Protein AF-A0A1F8TFE2-F1 (afdb_monomer_lite)

Sequence (82 aa):
MTLTMLDGGRYTLKVRGLLFQGTWTLAQHEATFNLTEGGICIDKLGTYEWAFDGQSLTFTLVQDDCLTRTVDWPSGPWIIQP

Radius of gyration: 11.69 Å; chains: 1; bounding box: 24×22×30 Å

Secondary structure (DSSP, 8-state):
-EEEEETTTEEEEEETTEEEEEEEEEETTEEEEEEEESSTTTT-EEEEEEEE-SS-EEEEEEEES-GGGGGTS-S--B----

Foldseek 3Di:
DAWEQDPPQKIWDAFPNWIWIWGWDDDPQKIKTATCDTDPQHRWIWIWGWDDPPAWIFTHTDDTPDPVCCVRDDRDTHDHDD

Structure (mmCIF, N/CA/C/O backbone):
data_AF-A0A1F8TFE2-F1
#
_entry.id   AF-A0A1F8TFE2-F1
#
loop_
_atom_site.group_PDB
_atom_site.id
_atom_site.type_symbol
_atom_site.label_atom_id
_atom_site.label_alt_id
_atom_site.label_comp_id
_atom_site.label_asym_id
_atom_site.label_entity_id
_atom_site.label_seq_id
_atom_site.pdbx_PDB_ins_code
_atom_site.Cartn_x
_atom_site.Cartn_y
_atom_site.Cartn_z
_atom_site.occupancy
_atom_site.B_iso_or_equiv
_atom_site.auth_seq_id
_atom_site.auth_comp_id
_atom_site.auth_asym_id
_atom_site.auth_atom_id
_atom_site.pdbx_PDB_model_num
ATOM 1 N N . MET A 1 1 ? 3.789 -12.186 0.124 1.00 72.38 1 MET A N 1
ATOM 2 C CA . MET A 1 1 ? 3.788 -10.721 -0.044 1.00 72.38 1 MET A CA 1
ATOM 3 C C . MET A 1 1 ? 3.889 -10.117 1.339 1.00 72.38 1 MET A C 1
ATOM 5 O O . MET A 1 1 ? 3.347 -10.717 2.257 1.00 72.38 1 MET A O 1
ATOM 9 N N . THR A 1 2 ? 4.590 -9.002 1.499 1.00 76.94 2 THR A N 1
ATOM 10 C CA . THR A 1 2 ? 4.716 -8.323 2.798 1.00 76.94 2 THR A CA 1
ATOM 11 C C . THR A 1 2 ? 4.493 -6.837 2.583 1.00 76.94 2 THR A C 1
ATOM 13 O O . THR A 1 2 ? 5.185 -6.259 1.749 1.00 76.94 2 THR A O 1
ATOM 16 N N . LEU A 1 3 ? 3.533 -6.252 3.300 1.00 78.69 3 LEU A N 1
ATOM 17 C CA . LEU A 1 3 ? 3.312 -4.810 3.376 1.00 78.69 3 LEU A CA 1
ATOM 18 C C . LEU A 1 3 ? 3.786 -4.333 4.741 1.00 78.69 3 LEU A C 1
ATOM 20 O O . LEU A 1 3 ? 3.358 -4.862 5.763 1.00 78.69 3 LEU A O 1
ATOM 24 N N . THR A 1 4 ? 4.646 -3.328 4.747 1.00 82.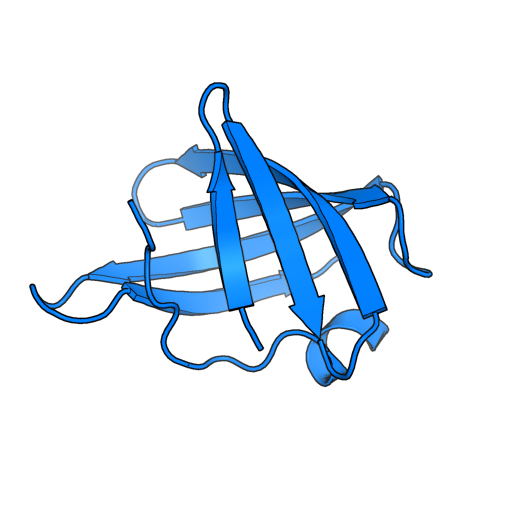19 4 THR A N 1
ATOM 25 C CA . THR A 1 4 ? 5.120 -2.683 5.965 1.00 82.19 4 THR A CA 1
ATOM 26 C C . THR A 1 4 ? 4.716 -1.224 5.904 1.00 82.19 4 THR A C 1
ATOM 28 O O . THR A 1 4 ? 5.204 -0.482 5.048 1.00 82.19 4 THR A O 1
ATOM 31 N N . MET A 1 5 ? 3.824 -0.828 6.805 1.00 78.88 5 MET A N 1
ATOM 32 C CA . MET A 1 5 ? 3.430 0.564 6.991 1.00 78.88 5 MET A CA 1
ATOM 33 C C . MET A 1 5 ? 4.478 1.227 7.876 1.00 78.88 5 MET A C 1
ATOM 35 O O . MET A 1 5 ? 4.771 0.745 8.963 1.00 78.88 5 MET A O 1
ATOM 39 N N . LEU A 1 6 ? 5.084 2.295 7.379 1.00 77.75 6 LEU A N 1
ATOM 40 C CA . LEU A 1 6 ? 6.129 3.040 8.062 1.00 77.75 6 LEU A CA 1
ATOM 41 C C . LEU A 1 6 ? 5.560 4.352 8.601 1.00 77.75 6 LEU A C 1
ATOM 43 O O . LEU A 1 6 ? 4.636 4.932 8.015 1.00 77.75 6 LEU A O 1
ATOM 47 N N . ASP A 1 7 ? 6.190 4.866 9.654 1.00 73.56 7 ASP A N 1
ATOM 48 C CA . ASP A 1 7 ? 5.905 6.199 10.177 1.00 73.56 7 ASP A CA 1
ATOM 49 C C . ASP A 1 7 ? 5.962 7.269 9.075 1.00 73.56 7 ASP A C 1
ATOM 51 O O . ASP A 1 7 ? 6.759 7.204 8.128 1.00 73.56 7 ASP A O 1
ATOM 55 N N . GLY A 1 8 ? 5.092 8.273 9.211 1.00 79.50 8 GLY A N 1
ATOM 56 C CA . GLY A 1 8 ? 4.993 9.385 8.265 1.00 79.50 8 GLY A CA 1
ATOM 57 C C . GLY A 1 8 ? 4.222 9.066 6.980 1.00 79.50 8 GLY A C 1
ATOM 58 O O . GLY A 1 8 ? 4.429 9.745 5.978 1.00 79.50 8 GLY A O 1
ATOM 59 N N . GLY A 1 9 ? 3.352 8.048 6.985 1.00 84.56 9 GLY A N 1
ATOM 60 C CA . GLY A 1 9 ? 2.474 7.750 5.847 1.00 84.56 9 GLY A CA 1
ATOM 61 C C . GLY A 1 9 ? 3.216 7.144 4.659 1.00 84.56 9 GLY A C 1
ATOM 62 O O . GLY A 1 9 ? 2.860 7.391 3.510 1.00 84.56 9 GLY A O 1
ATOM 63 N N . ARG A 1 10 ? 4.277 6.375 4.914 1.00 89.06 10 ARG A N 1
ATOM 64 C CA . ARG A 1 10 ? 5.008 5.631 3.879 1.00 89.06 10 ARG A CA 1
ATOM 65 C C . ARG A 1 10 ? 4.722 4.146 4.001 1.00 89.06 10 ARG A C 1
ATOM 67 O O . ARG A 1 10 ? 4.354 3.670 5.071 1.00 89.06 10 ARG A O 1
ATOM 74 N N . TYR A 1 11 ? 4.918 3.403 2.924 1.00 87.31 11 TYR A N 1
ATOM 75 C CA . TYR A 1 11 ? 4.865 1.949 2.960 1.00 87.31 11 TYR A CA 1
ATOM 76 C C . TYR A 1 11 ? 5.980 1.337 2.119 1.00 87.31 11 TYR A C 1
ATOM 78 O O . TYR A 1 11 ? 6.472 1.937 1.160 1.00 87.31 11 TYR A O 1
ATOM 86 N N . THR A 1 12 ? 6.359 0.115 2.476 1.00 87.56 12 THR A N 1
ATOM 87 C CA . THR A 1 12 ? 7.123 -0.765 1.593 1.00 87.56 12 THR A CA 1
ATOM 88 C C . THR A 1 12 ? 6.328 -2.024 1.328 1.00 87.56 12 THR A C 1
ATOM 90 O O . THR A 1 12 ? 5.598 -2.513 2.190 1.00 87.56 12 THR A O 1
ATOM 93 N N . LEU A 1 13 ? 6.457 -2.538 0.116 1.00 83.25 13 LEU A N 1
ATOM 94 C CA . LEU A 1 13 ? 5.739 -3.705 -0.331 1.00 83.25 13 LEU A CA 1
ATOM 95 C C . LEU A 1 13 ? 6.686 -4.657 -1.050 1.00 83.25 13 LEU A C 1
ATOM 97 O O . LEU A 1 13 ? 7.365 -4.277 -1.999 1.00 83.25 13 LEU A O 1
ATOM 101 N N . LYS A 1 14 ? 6.705 -5.918 -0.617 1.00 83.31 14 LYS A N 1
ATOM 102 C CA . LYS A 1 14 ? 7.521 -6.971 -1.221 1.00 83.31 14 LYS A CA 1
ATOM 103 C C . LYS A 1 14 ? 6.651 -8.036 -1.878 1.00 83.31 14 LYS A C 1
ATOM 105 O O . LYS A 1 14 ? 5.969 -8.799 -1.186 1.00 83.31 14 LYS A O 1
ATOM 110 N N . VAL A 1 15 ? 6.720 -8.144 -3.205 1.00 78.19 15 VAL A N 1
ATOM 111 C CA . VAL A 1 15 ? 5.990 -9.147 -4.006 1.00 78.19 15 VAL A CA 1
ATOM 112 C C . VAL A 1 15 ? 6.991 -9.942 -4.824 1.00 78.19 15 VAL A C 1
ATOM 114 O O . VAL A 1 15 ? 7.729 -9.375 -5.617 1.00 78.19 15 VAL A O 1
ATOM 117 N N . ARG A 1 16 ? 7.043 -11.266 -4.625 1.00 82.19 16 ARG A N 1
ATOM 118 C CA . ARG A 1 16 ? 7.897 -12.176 -5.419 1.00 82.19 16 ARG A CA 1
ATOM 119 C C . ARG A 1 16 ? 9.372 -11.732 -5.526 1.00 82.19 16 ARG A C 1
ATOM 121 O O . ARG A 1 16 ? 10.024 -11.973 -6.531 1.00 82.19 16 ARG A O 1
ATOM 128 N N . GLY A 1 17 ? 9.901 -11.087 -4.483 1.00 80.00 17 GLY A N 1
ATOM 129 C CA . GLY A 1 17 ? 11.282 -10.588 -4.445 1.00 80.00 17 GLY A CA 1
ATOM 130 C C . GLY A 1 17 ? 11.474 -9.158 -4.961 1.00 80.00 17 GLY A C 1
ATOM 131 O O . GLY A 1 17 ? 12.521 -8.580 -4.690 1.00 80.00 17 GLY A O 1
ATOM 132 N N . LEU A 1 18 ? 10.469 -8.566 -5.610 1.00 82.62 18 LEU A N 1
ATOM 133 C CA . LEU A 1 18 ? 10.454 -7.153 -5.990 1.00 82.62 18 LEU A CA 1
ATOM 134 C C . LEU A 1 18 ? 10.084 -6.281 -4.791 1.00 82.62 18 LEU A C 1
ATOM 136 O O . LEU A 1 18 ? 9.255 -6.684 -3.969 1.00 82.62 18 LEU A O 1
ATOM 140 N N . LEU A 1 19 ? 10.706 -5.105 -4.707 1.00 86.06 19 LEU A N 1
ATOM 141 C CA . LEU A 1 19 ? 10.445 -4.094 -3.689 1.00 86.06 19 LEU A CA 1
ATOM 142 C C . LEU A 1 19 ? 9.766 -2.889 -4.335 1.00 86.06 19 LEU A C 1
ATOM 144 O O . LEU A 1 19 ? 10.270 -2.324 -5.300 1.00 86.06 19 LEU A O 1
ATOM 148 N N . PHE A 1 20 ? 8.649 -2.499 -3.748 1.00 85.50 20 PHE A N 1
ATOM 149 C CA . PHE A 1 20 ? 7.847 -1.349 -4.116 1.00 85.50 20 PHE A CA 1
ATOM 150 C C . PHE A 1 20 ? 7.771 -0.422 -2.911 1.00 85.50 20 PHE A C 1
ATOM 152 O O . PHE A 1 20 ? 7.695 -0.890 -1.770 1.00 85.50 20 PHE A O 1
ATOM 159 N N . GLN A 1 21 ? 7.790 0.882 -3.144 1.00 89.62 21 GLN A N 1
ATOM 160 C CA . GLN A 1 21 ? 7.691 1.868 -2.073 1.00 89.62 21 GLN A CA 1
ATOM 161 C C . GLN A 1 21 ? 6.734 2.972 -2.469 1.00 89.62 21 GLN A C 1
ATOM 163 O O . GLN A 1 21 ? 6.566 3.277 -3.652 1.00 89.62 21 GLN A O 1
ATOM 168 N N . GLY A 1 22 ? 6.096 3.564 -1.472 1.00 89.88 22 GLY A N 1
ATOM 169 C CA . GLY A 1 22 ? 5.113 4.593 -1.725 1.00 89.88 22 GLY A CA 1
ATOM 170 C C . GLY A 1 22 ? 4.657 5.318 -0.480 1.00 89.88 22 GLY A C 1
ATOM 171 O O . GLY A 1 22 ? 5.152 5.090 0.628 1.00 89.88 22 GLY A O 1
ATOM 172 N N . THR A 1 23 ? 3.679 6.188 -0.680 1.00 91.31 23 THR A N 1
ATOM 173 C CA . THR A 1 23 ? 2.956 6.862 0.390 1.00 91.31 23 THR A CA 1
ATOM 174 C C . THR A 1 23 ? 1.546 6.315 0.504 1.00 91.31 23 THR A C 1
ATOM 176 O O . THR A 1 23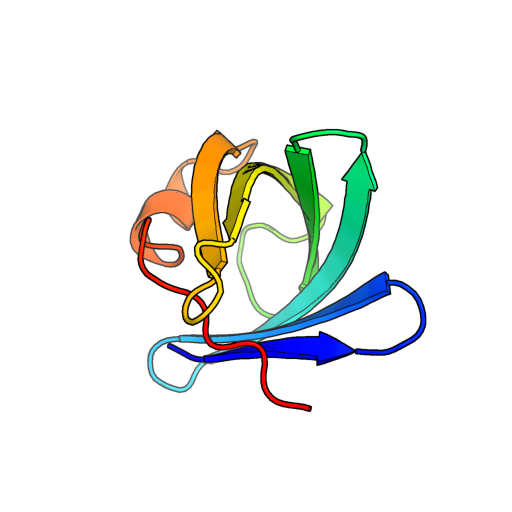 ? 0.998 5.752 -0.443 1.00 91.31 23 THR A O 1
ATOM 179 N N . TRP A 1 24 ? 0.954 6.447 1.679 1.00 88.50 24 TRP A N 1
ATOM 180 C CA . TRP A 1 24 ? -0.424 6.064 1.909 1.00 88.50 24 TRP A CA 1
ATOM 181 C C . TRP A 1 24 ? -1.110 7.060 2.832 1.00 88.50 24 TRP A C 1
ATOM 183 O O . TRP A 1 24 ? -0.480 7.712 3.668 1.00 88.50 24 TRP A O 1
ATOM 193 N N . THR A 1 25 ? -2.419 7.164 2.674 1.00 89.00 25 THR A N 1
ATOM 194 C CA . THR A 1 25 ? -3.289 7.957 3.534 1.00 89.00 25 THR A CA 1
ATOM 195 C C . THR A 1 25 ? -4.489 7.124 3.952 1.00 89.00 25 THR A C 1
ATOM 197 O O . THR A 1 25 ? -4.928 6.232 3.225 1.00 89.00 25 THR A O 1
ATOM 200 N N . LEU A 1 26 ? -5.013 7.419 5.139 1.00 85.75 26 LEU A N 1
ATOM 201 C CA . LEU A 1 26 ? -6.235 6.822 5.663 1.00 85.75 26 LEU A CA 1
ATOM 202 C C . LEU A 1 26 ? -7.316 7.895 5.726 1.00 85.75 26 LEU A C 1
ATOM 204 O O . LEU A 1 26 ? -7.110 8.943 6.342 1.00 85.75 26 LEU A O 1
ATOM 208 N N . ALA A 1 27 ? -8.468 7.629 5.125 1.00 86.38 27 ALA A N 1
ATOM 209 C CA . ALA A 1 27 ? -9.635 8.492 5.184 1.00 86.38 27 ALA A CA 1
ATOM 210 C C . ALA A 1 27 ? -10.857 7.640 5.526 1.00 86.38 27 ALA A C 1
ATOM 212 O O . ALA A 1 27 ? -11.338 6.870 4.705 1.00 86.38 27 ALA A O 1
ATOM 213 N N . GLN A 1 28 ? -11.360 7.778 6.756 1.00 86.62 28 GLN A N 1
ATOM 214 C CA . GLN A 1 28 ? -12.495 6.998 7.258 1.00 86.62 28 GLN A CA 1
ATOM 215 C C . GLN A 1 28 ? -12.309 5.485 7.037 1.00 86.62 28 GLN A C 1
ATOM 217 O O . GLN A 1 28 ? -11.579 4.847 7.793 1.00 86.62 28 GLN A O 1
ATOM 222 N N . HIS A 1 29 ? -12.994 4.909 6.048 1.00 86.56 29 HIS A N 1
ATOM 223 C CA . HIS A 1 29 ? -13.045 3.469 5.771 1.00 86.56 29 HIS A CA 1
ATOM 224 C C . HIS A 1 29 ? -12.190 3.086 4.559 1.00 86.56 29 HIS A C 1
ATOM 226 O O . HIS A 1 29 ? -12.153 1.921 4.178 1.00 86.56 29 HIS A O 1
ATOM 232 N N . GLU A 1 30 ? -11.464 4.049 3.989 1.00 89.44 30 GLU A N 1
ATOM 233 C CA . GLU A 1 30 ? -10.615 3.859 2.823 1.00 89.44 30 GLU A CA 1
ATOM 234 C C . GLU A 1 30 ? -9.148 4.159 3.140 1.00 89.44 30 GLU A C 1
ATOM 236 O O . GLU A 1 30 ? -8.809 5.089 3.878 1.00 89.44 30 GLU A O 1
ATOM 241 N N . ALA A 1 31 ? -8.265 3.367 2.545 1.00 86.69 31 ALA A N 1
ATOM 242 C CA . ALA A 1 31 ? -6.842 3.619 2.454 1.00 86.69 31 ALA A CA 1
ATOM 243 C C . ALA A 1 31 ? -6.481 3.875 0.993 1.00 86.69 31 ALA A C 1
ATOM 245 O O . ALA A 1 31 ? -6.807 3.083 0.108 1.00 86.69 31 ALA A O 1
ATOM 246 N N . THR A 1 32 ? -5.790 4.980 0.740 1.00 88.69 32 THR A N 1
ATOM 247 C CA . THR A 1 32 ? -5.276 5.307 -0.591 1.00 88.69 32 THR A CA 1
ATOM 248 C C . THR A 1 32 ? -3.772 5.152 -0.589 1.00 88.69 32 THR A C 1
ATOM 250 O O . THR A 1 32 ? -3.084 5.748 0.236 1.00 88.69 32 THR A O 1
ATOM 253 N N . PHE A 1 33 ? -3.259 4.371 -1.528 1.00 87.25 33 PHE A N 1
ATOM 254 C CA . PHE A 1 33 ? -1.839 4.141 -1.718 1.00 87.25 33 PHE A CA 1
ATOM 255 C C . PHE A 1 33 ? -1.370 4.797 -3.007 1.00 87.25 33 PHE A C 1
ATOM 257 O O . PHE A 1 33 ? -1.956 4.599 -4.069 1.00 87.25 33 PHE A O 1
ATOM 264 N N . ASN A 1 34 ? -0.265 5.523 -2.923 1.00 89.62 34 ASN A N 1
ATOM 265 C CA . ASN A 1 34 ? 0.452 6.056 -4.065 1.00 89.62 34 ASN A CA 1
ATOM 266 C C . ASN A 1 34 ? 1.805 5.357 -4.179 1.00 89.62 34 ASN A C 1
ATOM 268 O O . ASN A 1 34 ? 2.614 5.418 -3.255 1.00 89.62 34 ASN A O 1
ATOM 272 N N . LEU A 1 35 ? 2.057 4.673 -5.291 1.00 87.44 35 LEU A N 1
ATOM 273 C CA . LEU A 1 35 ? 3.357 4.058 -5.548 1.00 87.44 35 LEU A CA 1
ATOM 274 C C . LEU A 1 35 ? 4.341 5.124 -6.026 1.00 87.44 35 LEU A C 1
ATOM 276 O O . LEU A 1 35 ? 4.076 5.788 -7.019 1.00 87.44 35 LEU A O 1
ATOM 280 N N . THR A 1 36 ? 5.497 5.233 -5.386 1.00 87.75 36 THR A N 1
ATOM 281 C CA . THR A 1 36 ? 6.542 6.190 -5.778 1.00 87.75 36 THR A CA 1
ATOM 282 C C . THR A 1 36 ? 7.781 5.505 -6.353 1.00 87.75 36 THR A C 1
ATOM 284 O O . THR A 1 36 ? 8.569 6.155 -7.028 1.00 87.75 36 THR A O 1
ATOM 287 N N . GLU A 1 37 ? 7.967 4.199 -6.123 1.00 89.31 37 GLU A N 1
ATOM 288 C CA . GLU A 1 37 ? 9.146 3.460 -6.592 1.00 89.31 37 GLU A CA 1
ATOM 289 C C . GLU A 1 37 ? 8.857 1.973 -6.862 1.00 89.31 37 GLU A C 1
ATOM 291 O O . GLU A 1 37 ? 8.080 1.338 -6.148 1.00 89.31 37 GLU A O 1
ATOM 296 N N . GLY A 1 38 ? 9.540 1.398 -7.861 1.00 80.81 38 GLY A N 1
ATOM 297 C CA . GLY A 1 38 ? 9.689 -0.057 -8.009 1.00 80.81 38 GLY A CA 1
ATOM 298 C C . GLY A 1 38 ? 8.740 -0.749 -8.990 1.00 80.81 38 GLY A C 1
ATOM 299 O O . GLY A 1 38 ? 8.788 -1.971 -9.094 1.00 80.81 38 GLY A O 1
ATOM 300 N N . GLY A 1 39 ? 7.901 -0.022 -9.740 1.00 80.00 39 GLY A N 1
ATOM 301 C CA . GLY A 1 39 ? 6.944 -0.644 -10.664 1.00 80.00 39 GLY A CA 1
ATOM 302 C C . GLY A 1 39 ? 6.446 0.251 -11.797 1.00 80.00 39 GLY A C 1
ATOM 303 O O . GLY A 1 39 ? 6.719 1.443 -11.845 1.00 80.00 39 GLY A O 1
ATOM 304 N N . ILE A 1 40 ? 5.664 -0.330 -12.708 1.00 81.69 40 ILE A N 1
ATOM 305 C CA . ILE A 1 40 ? 5.086 0.363 -13.879 1.00 81.69 40 ILE A CA 1
ATOM 306 C C . ILE A 1 40 ? 3.949 1.335 -13.532 1.00 81.69 40 ILE A C 1
ATOM 308 O O . ILE A 1 40 ? 3.499 2.099 -14.378 1.00 81.69 40 ILE A O 1
ATOM 312 N N . CYS A 1 41 ? 3.485 1.303 -12.286 1.00 78.62 41 CYS A N 1
ATOM 313 C CA . CYS A 1 41 ? 2.379 2.112 -11.795 1.00 78.62 41 CYS A CA 1
ATOM 314 C C . CYS A 1 41 ? 2.861 3.266 -10.899 1.00 78.62 41 CYS A C 1
ATOM 316 O O . CYS A 1 41 ? 2.147 3.642 -9.975 1.00 78.62 41 CYS A O 1
ATOM 318 N N . ILE A 1 42 ? 4.090 3.762 -11.071 1.00 85.75 42 ILE A N 1
ATOM 319 C CA . ILE A 1 42 ? 4.567 4.930 -10.309 1.00 85.75 42 ILE A CA 1
ATOM 320 C C . ILE A 1 42 ? 3.606 6.109 -10.544 1.00 85.75 42 ILE A C 1
ATOM 322 O O . ILE A 1 42 ? 3.075 6.273 -11.643 1.00 85.75 42 ILE A O 1
ATOM 326 N N . ASP A 1 43 ? 3.327 6.861 -9.481 1.00 84.31 43 ASP A N 1
ATOM 327 C CA . ASP A 1 43 ? 2.377 7.978 -9.406 1.00 84.31 43 ASP A CA 1
ATOM 328 C C . ASP A 1 43 ? 0.910 7.608 -9.687 1.00 84.31 43 ASP A C 1
ATOM 330 O O . ASP A 1 43 ? 0.063 8.477 -9.906 1.00 84.31 43 ASP A O 1
ATOM 334 N N . LYS A 1 44 ? 0.579 6.309 -9.686 1.00 84.12 44 LYS A N 1
ATOM 335 C CA . LYS A 1 44 ? -0.804 5.824 -9.779 1.00 84.12 44 LYS A CA 1
ATOM 336 C C . LYS A 1 44 ? -1.355 5.491 -8.407 1.00 84.12 44 LYS A C 1
ATOM 338 O O . LYS A 1 44 ? -0.724 4.753 -7.638 1.00 84.12 44 LYS A O 1
ATOM 343 N N . LEU A 1 45 ? -2.570 5.961 -8.152 1.00 85.44 45 LEU A N 1
ATOM 344 C CA . LEU A 1 45 ? -3.291 5.706 -6.917 1.00 85.44 45 LEU A CA 1
ATOM 345 C C . LEU A 1 45 ? -4.002 4.352 -6.963 1.00 85.44 45 LEU A C 1
ATOM 347 O O . LEU A 1 45 ? -4.484 3.919 -8.008 1.00 85.44 45 LEU A O 1
ATOM 351 N N . GLY A 1 46 ? -4.034 3.685 -5.815 1.00 86.06 46 GLY A N 1
ATOM 352 C CA . GLY A 1 46 ? -4.914 2.557 -5.546 1.00 86.06 46 GLY A CA 1
ATOM 353 C C . GLY A 1 46 ? -5.664 2.813 -4.245 1.00 86.06 46 GLY A C 1
ATOM 354 O O . GLY A 1 46 ? -5.033 2.970 -3.198 1.00 86.06 46 GLY A O 1
ATOM 355 N N . THR A 1 47 ? -6.987 2.866 -4.315 1.00 87.19 47 THR A N 1
ATOM 356 C CA . THR A 1 47 ? -7.880 3.090 -3.178 1.00 87.19 47 THR A CA 1
ATOM 357 C C . THR A 1 47 ? -8.564 1.788 -2.799 1.00 87.19 47 THR A C 1
ATOM 359 O O . THR A 1 47 ? -9.082 1.060 -3.651 1.00 87.19 47 THR A O 1
ATOM 362 N N . TYR A 1 48 ? -8.550 1.498 -1.504 1.00 85.19 48 TYR A N 1
ATOM 36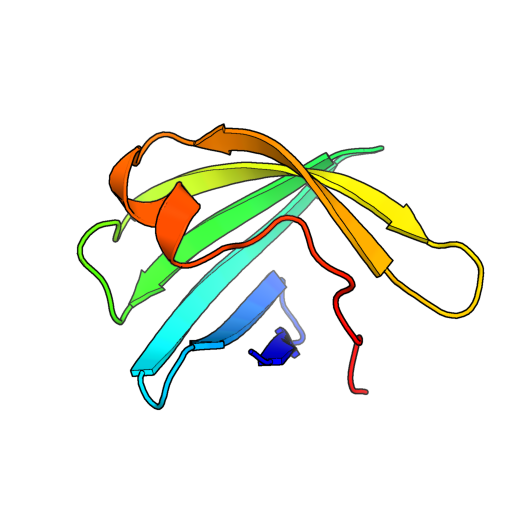3 C CA . TYR A 1 48 ? -9.045 0.259 -0.933 1.00 85.19 48 TYR A CA 1
ATOM 364 C C . TYR A 1 48 ? -9.902 0.551 0.291 1.00 85.19 48 TYR A C 1
ATOM 366 O O . TYR A 1 48 ? -9.486 1.313 1.159 1.00 85.19 48 TYR A O 1
ATOM 374 N N . GLU A 1 49 ? -11.044 -0.112 0.417 1.00 88.12 49 GLU A N 1
ATOM 375 C CA . GLU A 1 49 ? -11.732 -0.230 1.700 1.00 88.12 49 GLU A CA 1
ATOM 376 C C . GLU A 1 49 ? -10.882 -1.078 2.642 1.00 88.12 49 GLU A C 1
ATOM 378 O O . GLU A 1 49 ? -10.230 -2.026 2.199 1.00 88.12 49 GLU A O 1
ATOM 383 N N . TRP A 1 50 ? -10.889 -0.766 3.936 1.00 83.00 50 TRP A N 1
ATOM 384 C CA . TRP A 1 50 ? -1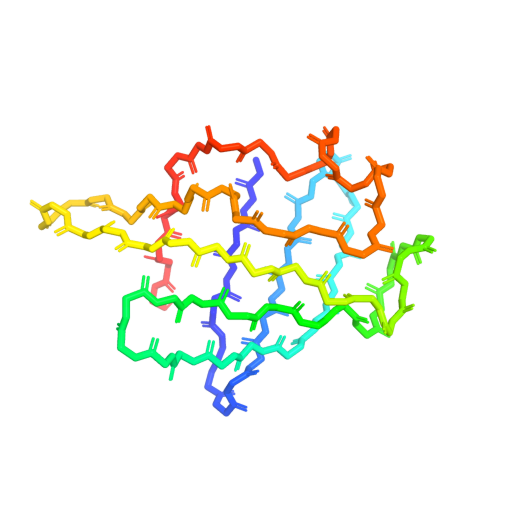0.124 -1.522 4.921 1.00 83.00 50 TRP A CA 1
ATOM 385 C C . TRP A 1 50 ? -10.981 -2.016 6.084 1.00 83.00 50 TRP A C 1
ATOM 387 O O . TRP A 1 50 ? -11.915 -1.351 6.527 1.00 83.00 50 TRP A O 1
ATOM 397 N N . ALA A 1 51 ? -10.633 -3.190 6.605 1.00 83.94 51 ALA A N 1
ATOM 398 C CA . ALA A 1 51 ? -11.263 -3.773 7.784 1.00 83.94 51 ALA A CA 1
ATOM 399 C C . ALA A 1 51 ? -10.214 -4.440 8.677 1.00 83.94 51 ALA A C 1
ATOM 401 O O . ALA A 1 51 ? -9.326 -5.129 8.179 1.00 83.94 51 ALA A O 1
ATOM 402 N N . PHE A 1 52 ? -10.331 -4.256 9.993 1.00 81.19 52 PHE A N 1
ATOM 403 C CA . PHE A 1 52 ? -9.501 -4.936 10.985 1.00 81.19 52 PHE A CA 1
ATOM 404 C C . PHE A 1 52 ? -10.388 -5.737 11.937 1.00 81.19 52 PHE A C 1
ATOM 406 O O . PHE A 1 52 ? -11.256 -5.169 12.597 1.00 81.19 52 PHE A O 1
ATOM 413 N N . ASP A 1 53 ? -10.175 -7.049 12.012 1.00 81.69 53 ASP A N 1
ATOM 414 C CA . ASP A 1 53 ? -10.984 -7.963 12.837 1.00 81.69 53 ASP A CA 1
ATOM 415 C C . ASP A 1 53 ? -10.388 -8.224 14.236 1.00 81.69 53 ASP A C 1
ATOM 417 O O . ASP A 1 53 ? -10.883 -9.066 14.983 1.00 81.69 53 ASP A O 1
ATOM 421 N N . GLY A 1 54 ? -9.325 -7.502 14.606 1.00 77.25 54 GLY A N 1
ATOM 422 C CA . GLY A 1 54 ? -8.569 -7.725 15.842 1.00 77.25 54 GLY A CA 1
ATOM 423 C C . GLY A 1 54 ? -7.326 -8.600 15.662 1.00 77.25 54 GLY A C 1
ATOM 424 O O . GLY A 1 54 ? -6.469 -8.614 16.544 1.00 77.25 54 GLY A O 1
ATOM 425 N N . GLN A 1 55 ? -7.191 -9.287 14.526 1.00 78.00 55 GLN A N 1
ATOM 426 C CA . GLN A 1 55 ? -6.047 -10.143 14.206 1.00 78.00 55 GLN A CA 1
ATOM 427 C C . GLN A 1 55 ? -5.439 -9.818 12.836 1.00 78.00 55 GLN A C 1
ATOM 429 O O . GLN A 1 55 ? -4.217 -9.845 12.685 1.00 78.00 55 GLN A O 1
ATOM 434 N N . SER A 1 56 ? -6.275 -9.490 11.856 1.00 72.31 56 SER A N 1
ATOM 435 C CA . SER A 1 56 ? -5.909 -9.315 10.455 1.00 72.31 56 SER A CA 1
ATOM 436 C C . SER A 1 56 ? -6.464 -8.011 9.899 1.00 72.31 56 SER A C 1
ATOM 438 O O . SER A 1 56 ? -7.617 -7.653 10.142 1.00 72.31 56 SER A O 1
ATOM 440 N N . LEU A 1 57 ? -5.647 -7.313 9.108 1.00 73.44 57 LEU A N 1
ATOM 441 C CA . LEU A 1 57 ? -6.078 -6.180 8.296 1.00 73.44 57 LEU A CA 1
ATOM 442 C C . LEU A 1 57 ? -6.406 -6.679 6.886 1.00 73.44 57 LEU A C 1
ATOM 444 O O . LEU A 1 57 ? -5.600 -7.362 6.260 1.00 73.44 57 LEU A O 1
ATOM 448 N N . THR A 1 58 ? -7.572 -6.329 6.363 1.00 77.31 58 THR A N 1
ATOM 449 C CA . THR A 1 58 ? -8.002 -6.672 5.003 1.00 77.31 58 THR A CA 1
ATOM 450 C C . THR A 1 58 ? -8.177 -5.393 4.201 1.00 77.31 58 THR A C 1
ATOM 452 O O . THR A 1 58 ? -8.785 -4.458 4.709 1.00 77.31 58 THR A O 1
ATOM 455 N N . PHE A 1 59 ? -7.669 -5.366 2.964 1.00 78.44 59 PHE A N 1
ATOM 456 C CA . PHE A 1 59 ? -7.941 -4.305 1.991 1.00 78.44 59 PHE A CA 1
ATOM 457 C C . PHE A 1 59 ? -8.754 -4.875 0.822 1.00 78.44 59 PHE A C 1
ATOM 459 O O . PHE A 1 59 ? -8.354 -5.876 0.218 1.00 78.44 59 PHE A O 1
ATOM 466 N N . THR A 1 60 ? -9.868 -4.229 0.491 1.00 81.25 60 THR A N 1
ATOM 467 C CA . THR A 1 60 ? -10.742 -4.558 -0.643 1.00 81.25 60 THR A CA 1
ATOM 468 C C . THR A 1 60 ? -10.611 -3.459 -1.683 1.00 81.25 60 THR A C 1
ATOM 470 O O . THR A 1 60 ? -10.812 -2.292 -1.368 1.00 81.25 60 THR A O 1
ATOM 473 N N . LEU A 1 61 ? -10.248 -3.810 -2.918 1.00 81.12 61 LEU A N 1
ATOM 474 C CA . LEU A 1 61 ? -10.030 -2.819 -3.969 1.00 81.12 61 LEU A CA 1
ATOM 475 C C . LEU A 1 61 ? -11.326 -2.065 -4.305 1.00 81.12 61 LEU A C 1
ATOM 477 O O . LEU A 1 61 ? -12.314 -2.691 -4.682 1.00 81.12 61 LEU A O 1
ATOM 481 N N . VAL A 1 62 ? -11.278 -0.733 -4.230 1.00 84.50 62 VAL A N 1
ATOM 482 C CA . VAL A 1 62 ? -12.352 0.174 -4.672 1.00 84.50 62 VAL A CA 1
ATOM 483 C C . VAL A 1 62 ? -12.034 0.705 -6.064 1.00 84.50 62 VAL A C 1
ATOM 485 O O . VAL A 1 62 ? -12.841 0.588 -6.985 1.00 84.50 62 VAL A O 1
ATOM 488 N N . GLN A 1 63 ? -10.831 1.257 -6.228 1.00 84.19 63 GLN A N 1
ATOM 489 C CA . GLN A 1 63 ? -10.372 1.864 -7.472 1.00 84.19 63 GLN A CA 1
ATOM 490 C C . GLN A 1 63 ? -8.862 1.681 -7.624 1.00 84.19 63 GLN A C 1
ATOM 492 O O . GLN A 1 63 ? -8.108 1.892 -6.679 1.00 84.19 63 GLN A O 1
ATOM 497 N N . ASP A 1 64 ? -8.414 1.332 -8.829 1.00 81.00 64 ASP A N 1
ATOM 498 C CA . ASP A 1 64 ? -6.996 1.347 -9.193 1.00 81.00 64 ASP A CA 1
ATOM 499 C C . ASP A 1 64 ? -6.817 2.095 -10.513 1.00 81.00 64 ASP A C 1
ATOM 501 O O . ASP A 1 64 ? -7.385 1.707 -11.538 1.00 81.00 64 ASP A O 1
ATOM 505 N N . ASP A 1 65 ? -5.988 3.137 -10.506 1.00 81.81 65 ASP A N 1
ATOM 506 C CA . ASP A 1 65 ? -5.642 3.889 -11.715 1.00 81.81 65 ASP A CA 1
ATOM 507 C C . ASP A 1 65 ? -4.580 3.161 -12.571 1.00 81.81 65 ASP A C 1
ATOM 509 O O . ASP A 1 65 ? -4.077 3.705 -13.563 1.00 81.81 65 ASP A O 1
ATOM 513 N N . CYS A 1 66 ? -4.214 1.929 -12.197 1.00 79.38 66 CYS A N 1
ATOM 514 C CA . CYS A 1 66 ? -3.299 1.055 -12.916 1.00 79.38 66 CYS A CA 1
ATOM 515 C C . CYS A 1 66 ? -3.806 -0.399 -12.941 1.00 79.38 66 CYS A C 1
ATOM 517 O O . CYS A 1 66 ? -3.451 -1.217 -12.095 1.00 79.38 66 CYS A O 1
ATOM 519 N N . LEU A 1 67 ? -4.578 -0.770 -13.970 1.00 64.00 67 LEU A N 1
ATOM 520 C CA . LEU A 1 67 ? -5.178 -2.111 -14.103 1.00 64.00 67 LEU A CA 1
ATOM 521 C C . LEU A 1 67 ? -4.176 -3.274 -13.974 1.00 64.00 67 LEU A C 1
ATOM 523 O O . LEU A 1 67 ? -4.539 -4.344 -13.494 1.00 64.00 67 LEU A O 1
ATOM 527 N N . THR A 1 68 ? -2.909 -3.075 -14.345 1.00 64.94 68 THR A N 1
ATOM 528 C CA . THR A 1 68 ? -1.850 -4.089 -14.217 1.00 64.94 68 THR A CA 1
ATOM 529 C C . THR A 1 68 ? -1.441 -4.384 -12.768 1.00 64.94 68 THR A C 1
ATOM 531 O O . THR A 1 68 ? -0.846 -5.428 -12.520 1.00 64.94 68 THR A O 1
ATOM 534 N N . ARG A 1 69 ? -1.774 -3.513 -11.803 1.00 62.09 69 ARG A N 1
ATOM 535 C CA . ARG A 1 69 ? -1.456 -3.666 -10.370 1.00 62.09 69 ARG A CA 1
ATOM 536 C C . ARG A 1 69 ? -2.348 -4.691 -9.660 1.00 62.09 69 ARG A C 1
ATOM 538 O O . ARG A 1 69 ? -1.899 -5.310 -8.698 1.00 62.09 69 ARG A O 1
ATOM 545 N N . THR A 1 70 ? -3.547 -4.963 -10.182 1.00 52.75 70 THR A N 1
ATOM 546 C CA . THR A 1 70 ? -4.478 -5.975 -9.633 1.00 52.75 70 THR A CA 1
ATOM 547 C C . THR A 1 70 ? -3.900 -7.397 -9.593 1.00 52.75 70 THR A C 1
ATOM 549 O O . THR A 1 70 ? -4.363 -8.230 -8.818 1.00 52.75 70 THR A O 1
ATOM 552 N N . VAL A 1 71 ? -2.856 -7.679 -10.383 1.00 48.31 71 VAL A N 1
ATOM 553 C CA . VAL A 1 71 ? -2.141 -8.968 -10.387 1.00 48.31 71 VAL A CA 1
ATOM 554 C C . VAL A 1 71 ? -1.071 -9.045 -9.286 1.00 48.31 71 VAL A C 1
ATOM 556 O O . VAL A 1 71 ? -0.754 -10.138 -8.811 1.00 48.31 71 VAL A O 1
ATOM 559 N N . ASP A 1 72 ? -0.538 -7.899 -8.851 1.00 49.06 72 ASP A N 1
ATOM 560 C CA . ASP A 1 72 ? 0.534 -7.808 -7.852 1.00 49.06 72 ASP A CA 1
ATOM 561 C C . ASP A 1 72 ? 0.013 -7.523 -6.434 1.00 49.06 72 ASP A C 1
ATOM 563 O O . ASP A 1 72 ? 0.697 -7.862 -5.468 1.00 49.06 72 ASP A O 1
ATOM 567 N N . TRP A 1 73 ? -1.184 -6.933 -6.303 1.00 57.19 73 TRP A N 1
ATOM 568 C CA . TRP A 1 73 ? -1.870 -6.590 -5.048 1.00 57.19 73 TRP A CA 1
ATOM 569 C C . TRP A 1 73 ? -3.125 -7.450 -4.854 1.00 57.19 73 TRP A C 1
ATOM 571 O O . TRP A 1 73 ? -4.239 -6.960 -5.037 1.00 57.19 73 TRP A O 1
ATOM 581 N N . PRO A 1 74 ? -2.995 -8.747 -4.518 1.00 50.91 74 PRO A N 1
ATOM 582 C CA . PRO A 1 74 ? -4.165 -9.547 -4.207 1.00 50.91 74 PRO A CA 1
ATOM 583 C C . PRO A 1 74 ? -4.902 -8.943 -3.007 1.00 50.91 74 PRO A C 1
ATOM 585 O O . PRO A 1 74 ? -4.288 -8.584 -2.001 1.00 50.91 74 PRO A O 1
ATOM 588 N N . SER A 1 75 ? -6.228 -8.893 -3.107 1.00 49.72 75 SER A N 1
ATOM 589 C CA . SER A 1 75 ? -7.137 -8.806 -1.969 1.00 49.72 75 SER A CA 1
ATOM 590 C C . SER A 1 75 ? -6.851 -9.982 -1.029 1.00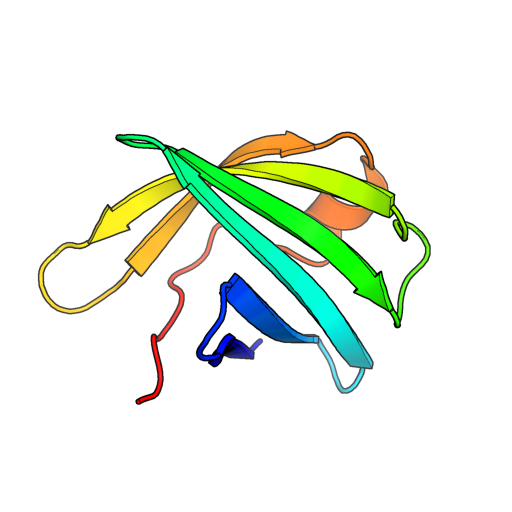 49.72 75 SER A C 1
ATOM 592 O O . SER A 1 75 ? -7.330 -11.098 -1.212 1.00 49.72 75 SER A O 1
ATOM 594 N N . GLY A 1 76 ? -5.972 -9.772 -0.058 1.00 46.22 76 GLY A N 1
ATOM 595 C CA . GLY A 1 76 ? -5.520 -10.807 0.864 1.00 46.22 76 GLY A CA 1
ATOM 596 C C . GLY A 1 76 ? -5.025 -10.182 2.162 1.00 46.22 76 GLY A C 1
ATOM 597 O O . GLY A 1 76 ? -4.667 -9.011 2.156 1.00 46.22 76 GLY A O 1
ATOM 598 N N . PRO A 1 77 ? -5.040 -10.913 3.286 1.00 44.59 77 PRO A N 1
ATOM 599 C CA . PRO A 1 77 ? -4.822 -10.329 4.602 1.00 44.59 77 PRO A CA 1
ATOM 600 C C . PRO A 1 77 ? -3.405 -9.762 4.731 1.00 44.59 77 PRO A C 1
ATOM 602 O O . PRO A 1 77 ? -2.403 -10.437 4.483 1.00 44.59 77 PRO A O 1
ATOM 605 N N . TRP A 1 78 ? -3.338 -8.504 5.139 1.00 58.88 78 TRP A N 1
ATOM 606 C CA . TRP A 1 78 ? -2.122 -7.738 5.335 1.00 58.88 78 TRP A CA 1
ATOM 607 C C . TRP A 1 78 ? -1.736 -7.836 6.806 1.00 58.88 78 TRP A C 1
ATOM 609 O O . TRP A 1 78 ? -2.479 -7.424 7.695 1.00 58.88 78 TRP A O 1
ATOM 619 N N . ILE A 1 79 ? -0.570 -8.410 7.080 1.00 51.38 79 ILE A N 1
ATOM 620 C CA . ILE A 1 79 ? -0.024 -8.434 8.436 1.00 51.38 79 ILE A CA 1
ATOM 621 C C . ILE A 1 79 ? 0.669 -7.092 8.656 1.00 51.38 79 ILE A C 1
ATOM 623 O O . ILE A 1 79 ? 1.692 -6.824 8.026 1.00 51.38 79 ILE A O 1
ATOM 627 N N . ILE A 1 80 ? 0.120 -6.262 9.544 1.00 49.44 80 ILE A N 1
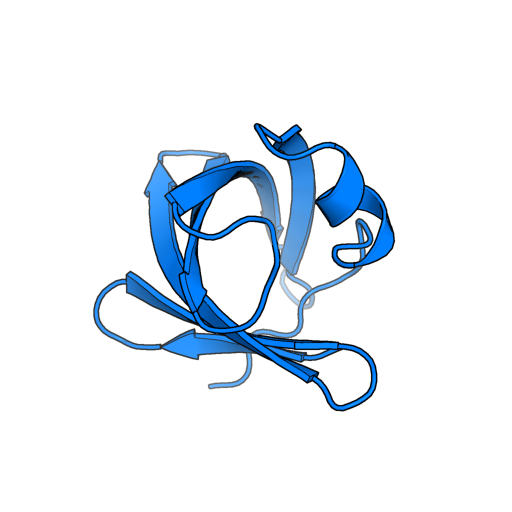ATOM 628 C CA . ILE A 1 80 ? 0.827 -5.087 10.057 1.00 49.44 80 ILE A CA 1
ATOM 629 C C . ILE A 1 80 ? 1.979 -5.624 10.910 1.00 49.44 80 ILE A C 1
ATOM 631 O O . ILE A 1 80 ? 1.746 -6.187 11.980 1.00 49.44 80 ILE A O 1
ATOM 635 N N . GLN A 1 81 ? 3.214 -5.515 10.424 1.00 42.44 81 GLN A N 1
ATOM 636 C CA . GLN A 1 81 ? 4.377 -5.745 11.277 1.00 42.44 81 GLN A CA 1
ATOM 637 C C . GLN A 1 81 ? 4.713 -4.440 12.016 1.00 42.44 81 GLN A C 1
ATOM 639 O O . GLN A 1 81 ? 4.730 -3.399 11.353 1.00 42.44 81 GLN A O 1
ATOM 644 N N . PRO A 1 82 ? 4.912 -4.489 13.349 1.00 42.03 82 PRO A N 1
ATOM 645 C CA . PRO A 1 82 ? 5.353 -3.341 14.136 1.00 42.03 82 PRO A CA 1
ATOM 646 C C . PRO A 1 82 ? 6.772 -2.895 13.769 1.00 42.03 82 PRO A C 1
ATOM 648 O O . PRO A 1 82 ? 7.558 -3.739 13.274 1.00 42.03 82 PRO A O 1
#

pLDDT: mean 77.2, std 13.39, range [42.03, 91.31]